Protein AF-A0A1C5G091-F1 (afdb_monomer_lite)

Sequence (122 aa):
YGARSYGGRADYGKPDRPSVLTSADGLHWRTEDTSALGEGRIRGATVDGSGALVLLGLRSGDHVFCGMVWTGGFGEDAERAELGCGDSLPSAITTRADGKVVIAGSNDLWVGGTSGRRASGR

Secondary structure (DSSP, 8-state):
--EEEEEEE--TTS--EEEEEEESSSSS-EEPP-GGG-S-EEEEEEE-TTS-EEEEEEEE-SS-EEEEEEES-SSTT-EEEEEEESSS-EEEEEE-TTS-EEEEESS-EEEESPPP------

pLDDT: mean 86.34, std 10.25, range [42.69, 96.5]

Radius of gyration: 15.2 Å; chains: 1; bounding box: 35×30×52 Å

Structure (mmCIF, N/CA/C/O backbone):
data_AF-A0A1C5G091-F1
#
_entry.id   AF-A0A1C5G091-F1
#
loop_
_atom_site.group_PDB
_atom_site.id
_atom_site.type_symbol
_atom_site.label_atom_id
_atom_site.label_alt_id
_atom_site.label_comp_id
_atom_site.label_asym_id
_atom_site.label_entity_id
_atom_site.label_seq_id
_atom_site.pdbx_PDB_ins_code
_atom_site.Cartn_x
_atom_site.Cartn_y
_atom_site.Cartn_z
_atom_site.occupancy
_atom_site.B_iso_or_equiv
_atom_site.auth_seq_id
_atom_site.auth_comp_id
_atom_site.auth_asym_id
_atom_site.auth_atom_id
_atom_site.pdbx_PDB_model_num
ATOM 1 N N . TYR A 1 1 ? -15.295 2.507 13.438 1.00 51.97 1 TYR A N 1
ATOM 2 C CA . TYR A 1 1 ? -14.268 1.878 12.586 1.00 51.97 1 TYR A CA 1
ATOM 3 C C . TYR A 1 1 ? -14.396 2.489 11.205 1.00 51.97 1 TYR A C 1
ATOM 5 O O . TYR A 1 1 ? -15.495 2.456 10.680 1.00 51.97 1 TYR A O 1
ATOM 13 N N . GLY A 1 2 ? -13.345 3.120 10.678 1.00 77.25 2 GLY A N 1
ATOM 14 C CA . GLY A 1 2 ? -13.374 3.710 9.334 1.00 77.25 2 GLY A CA 1
ATOM 15 C C . GLY A 1 2 ? -12.842 2.738 8.281 1.00 77.25 2 GLY A C 1
ATOM 16 O O . GLY A 1 2 ? -11.943 1.950 8.577 1.00 77.25 2 GLY A O 1
ATOM 17 N N . ALA A 1 3 ? -13.386 2.799 7.068 1.00 85.19 3 ALA A N 1
ATOM 18 C CA . ALA A 1 3 ? -12.887 2.078 5.904 1.00 85.19 3 ALA A CA 1
ATOM 19 C C . ALA A 1 3 ? -11.782 2.880 5.200 1.00 85.19 3 ALA A C 1
ATOM 21 O O . ALA A 1 3 ? -11.733 4.112 5.272 1.00 85.19 3 ALA A O 1
ATOM 22 N N . ARG A 1 4 ? -10.879 2.170 4.520 1.00 88.12 4 ARG A N 1
ATOM 23 C CA . ARG A 1 4 ? -9.788 2.759 3.738 1.00 88.12 4 ARG A CA 1
ATOM 24 C C . ARG A 1 4 ? -9.669 2.044 2.398 1.00 88.12 4 ARG A C 1
ATOM 26 O O . ARG A 1 4 ? -9.867 0.833 2.336 1.00 88.12 4 ARG A O 1
ATOM 33 N N . SER A 1 5 ? -9.343 2.794 1.354 1.00 88.31 5 SER A N 1
ATOM 34 C CA . SER A 1 5 ? -9.047 2.278 0.018 1.00 88.31 5 SER A CA 1
ATOM 35 C C . SER A 1 5 ? -7.744 2.890 -0.481 1.00 88.31 5 SER A C 1
ATOM 37 O O . SER A 1 5 ? -7.428 4.036 -0.157 1.00 88.31 5 SER A O 1
ATOM 39 N N . TYR A 1 6 ? -6.981 2.111 -1.240 1.00 90.38 6 TYR A N 1
ATOM 40 C CA . TYR A 1 6 ? -5.622 2.443 -1.648 1.00 90.38 6 TYR A CA 1
ATOM 41 C C . TYR A 1 6 ? -5.436 2.201 -3.140 1.00 90.38 6 TYR A C 1
ATOM 43 O O . TYR A 1 6 ? -6.005 1.265 -3.702 1.00 90.38 6 TYR A O 1
ATOM 51 N N . GLY A 1 7 ? -4.588 3.002 -3.774 1.00 87.94 7 GLY A N 1
ATOM 52 C CA . GLY A 1 7 ? -4.231 2.800 -5.171 1.00 87.94 7 GLY A CA 1
ATOM 53 C C . GLY A 1 7 ? -3.127 3.733 -5.641 1.00 87.94 7 GLY A C 1
ATOM 54 O O . GLY A 1 7 ? -2.304 4.216 -4.860 1.00 87.94 7 GLY A O 1
ATOM 55 N N . GLY A 1 8 ? -3.117 3.994 -6.944 1.00 86.56 8 GLY A N 1
ATOM 56 C CA . GLY A 1 8 ? -2.268 5.013 -7.542 1.00 86.56 8 GLY A CA 1
ATOM 57 C C . GLY A 1 8 ? -3.055 5.878 -8.507 1.00 86.56 8 GLY A C 1
ATOM 58 O O . GLY A 1 8 ? -3.966 5.404 -9.188 1.00 86.56 8 GLY A O 1
ATOM 59 N N . ARG A 1 9 ? -2.679 7.148 -8.554 1.00 82.62 9 ARG A N 1
ATOM 60 C CA . ARG A 1 9 ? -3.140 8.114 -9.537 1.00 82.62 9 ARG A CA 1
ATOM 61 C C . ARG A 1 9 ? -2.106 8.190 -10.651 1.00 82.62 9 ARG A C 1
ATOM 63 O O . ARG A 1 9 ? -0.947 8.505 -10.387 1.00 82.62 9 ARG A O 1
ATOM 70 N N . ALA A 1 10 ? -2.553 7.913 -11.869 1.00 77.62 10 ALA A N 1
ATOM 71 C CA . ALA A 1 10 ? -1.765 8.095 -13.076 1.00 77.62 10 ALA A CA 1
ATOM 72 C C . ALA A 1 10 ? -2.173 9.416 -13.735 1.00 77.62 10 ALA A C 1
ATOM 74 O O . ALA A 1 10 ? -3.333 9.584 -14.113 1.00 77.62 10 ALA A O 1
ATOM 75 N N . ASP A 1 11 ? -1.222 10.332 -13.885 1.00 80.19 11 ASP A N 1
ATOM 76 C CA . ASP A 1 11 ? -1.372 11.512 -14.732 1.00 80.19 11 ASP A CA 1
ATOM 77 C C . ASP A 1 11 ? -0.468 11.309 -15.961 1.00 80.19 11 ASP A C 1
ATOM 79 O O . ASP A 1 11 ? 0.701 10.946 -15.822 1.00 80.19 11 ASP A O 1
ATOM 83 N N . TYR A 1 12 ? -0.995 11.507 -17.174 1.00 77.69 12 TYR A N 1
ATOM 84 C CA . TYR A 1 12 ? -0.245 11.228 -18.406 1.00 77.69 12 TYR A CA 1
ATOM 85 C C . TYR A 1 12 ? 1.084 12.000 -18.445 1.00 77.69 12 TYR A C 1
ATOM 87 O O . TYR A 1 12 ? 1.112 13.217 -18.257 1.00 77.69 12 TYR A O 1
ATOM 95 N N . GLY A 1 13 ? 2.184 11.283 -18.692 1.00 77.81 13 GLY A N 1
ATOM 96 C CA . GLY A 1 13 ? 3.533 11.854 -18.733 1.00 77.81 13 GLY A CA 1
ATOM 97 C C . GLY A 1 13 ? 4.133 12.204 -17.366 1.00 77.81 13 GLY A C 1
ATOM 98 O O . GLY A 1 13 ? 5.163 12.873 -17.326 1.00 77.81 13 GLY A O 1
ATOM 99 N N . LYS A 1 14 ? 3.519 11.782 -16.251 1.00 82.88 14 LYS A N 1
ATOM 100 C CA . LYS A 1 14 ? 4.049 11.977 -14.894 1.00 82.88 14 LYS A CA 1
ATOM 101 C C . LYS A 1 14 ? 4.222 10.642 -14.162 1.00 82.88 14 LYS A C 1
ATOM 103 O O . LYS A 1 14 ? 3.510 9.687 -14.475 1.00 82.88 14 LYS A O 1
ATOM 108 N N . PRO A 1 15 ? 5.127 10.573 -13.169 1.00 85.12 15 PRO A N 1
ATOM 109 C CA . PRO A 1 15 ? 5.207 9.428 -12.271 1.00 85.12 15 PRO A CA 1
ATOM 110 C C . PRO A 1 15 ? 3.876 9.180 -11.556 1.00 85.12 15 PRO A C 1
ATOM 112 O O . PRO A 1 15 ? 3.174 10.126 -11.182 1.00 85.12 15 PRO A O 1
ATOM 115 N N . ASP A 1 16 ? 3.552 7.903 -11.339 1.00 88.31 16 ASP A N 1
ATOM 116 C CA . ASP A 1 16 ? 2.407 7.508 -10.519 1.00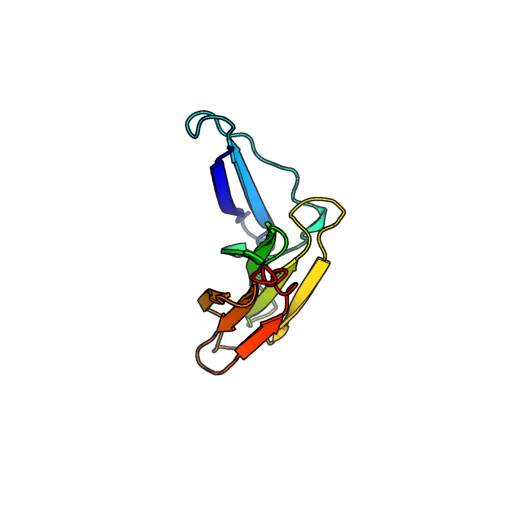 88.31 16 ASP A CA 1
ATOM 117 C C . ASP A 1 16 ? 2.546 8.082 -9.102 1.00 88.31 16 ASP A C 1
ATOM 119 O O . ASP A 1 16 ? 3.648 8.145 -8.548 1.00 88.31 16 ASP A O 1
ATOM 123 N N . ARG A 1 17 ? 1.420 8.459 -8.491 1.00 90.94 17 ARG A N 1
ATOM 124 C CA . ARG A 1 17 ? 1.375 8.917 -7.095 1.00 90.94 17 ARG A CA 1
ATOM 125 C C . ARG A 1 17 ? 0.444 8.057 -6.247 1.00 90.94 17 ARG A C 1
ATOM 127 O O . ARG A 1 17 ? -0.636 7.706 -6.733 1.00 90.94 17 ARG A O 1
ATOM 134 N N . PRO A 1 18 ? 0.788 7.761 -4.983 1.00 92.56 18 PRO A N 1
ATOM 135 C CA . PRO A 1 18 ? -0.088 7.025 -4.086 1.00 92.56 18 PRO A CA 1
ATOM 136 C C . PRO A 1 18 ? -1.415 7.758 -3.902 1.00 92.56 18 PRO A C 1
ATOM 138 O O . PRO A 1 18 ? -1.450 8.982 -3.779 1.00 92.56 18 PRO A O 1
ATOM 141 N N . SER A 1 19 ? -2.515 7.012 -3.872 1.00 92.25 19 SER A N 1
ATOM 142 C CA . SER A 1 19 ? -3.840 7.550 -3.568 1.00 92.25 19 SER A CA 1
ATOM 143 C C . SER A 1 19 ? -4.439 6.786 -2.400 1.00 92.25 19 SER A C 1
ATOM 145 O O . SER A 1 19 ? -4.415 5.552 -2.384 1.00 92.25 19 SER A O 1
ATOM 147 N N . VAL A 1 20 ? -4.962 7.529 -1.427 1.00 92.00 20 VAL A N 1
ATOM 148 C CA . VAL A 1 20 ? -5.641 6.990 -0.251 1.00 92.00 20 VAL A CA 1
ATOM 149 C C . VAL A 1 20 ? -7.003 7.656 -0.135 1.00 92.00 20 VAL A C 1
ATOM 151 O O . VAL A 1 20 ? -7.116 8.882 -0.188 1.00 92.00 20 VAL A O 1
ATOM 154 N N . LEU A 1 21 ? -8.033 6.833 0.027 1.00 92.75 21 LEU A N 1
ATOM 155 C CA . LEU A 1 21 ? -9.381 7.267 0.355 1.00 92.75 21 LEU A CA 1
ATOM 156 C C . LEU A 1 21 ? -9.735 6.760 1.749 1.00 92.75 21 LEU A C 1
ATOM 158 O O . LEU A 1 21 ? -9.487 5.593 2.068 1.00 92.75 21 LEU A O 1
ATOM 162 N N . THR A 1 22 ? -10.361 7.601 2.562 1.00 92.56 22 THR A N 1
ATOM 163 C CA . THR A 1 22 ? -10.909 7.191 3.859 1.00 92.56 22 THR A CA 1
ATOM 164 C C . THR A 1 22 ? -12.407 7.426 3.908 1.00 92.56 22 THR A C 1
ATOM 166 O O . THR A 1 22 ? -12.950 8.294 3.221 1.00 92.56 22 THR A O 1
ATOM 169 N N . SER A 1 23 ? -13.081 6.620 4.719 1.00 94.81 23 SER A N 1
ATOM 170 C CA . SER A 1 23 ? -14.509 6.734 4.958 1.00 94.81 23 SER A CA 1
ATOM 171 C C . SER A 1 23 ? -14.839 6.370 6.399 1.00 94.81 23 SER A C 1
ATOM 173 O O . SER A 1 23 ? -14.291 5.415 6.949 1.00 94.81 23 SER A O 1
ATOM 175 N N . ALA A 1 24 ? -15.740 7.124 7.026 1.00 94.69 24 ALA A N 1
ATOM 176 C CA . ALA A 1 24 ? -16.234 6.801 8.363 1.00 94.69 24 ALA A CA 1
ATOM 177 C C . ALA A 1 24 ? -17.328 5.719 8.339 1.00 94.69 24 ALA A C 1
ATOM 179 O O . ALA A 1 24 ? -17.502 5.014 9.330 1.00 94.69 24 ALA A O 1
ATOM 180 N N . ASP A 1 25 ? -18.041 5.590 7.217 1.00 92.62 25 ASP A N 1
ATOM 181 C CA . ASP A 1 25 ? -19.241 4.760 7.060 1.00 92.62 25 ASP A CA 1
ATOM 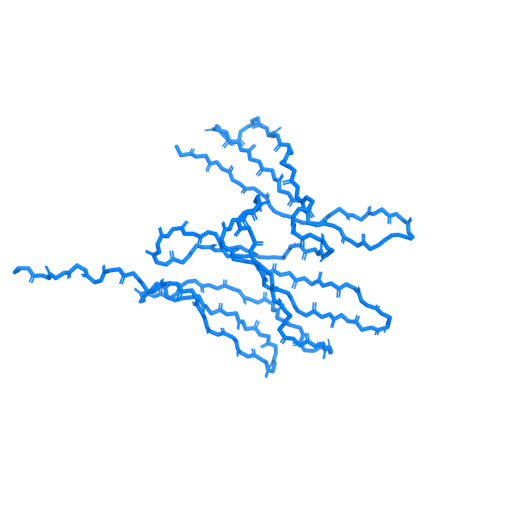182 C C . ASP A 1 25 ? -19.153 3.748 5.901 1.00 92.62 25 ASP A C 1
ATOM 184 O O . ASP A 1 25 ? -20.056 2.939 5.714 1.00 92.62 25 ASP A O 1
ATOM 188 N N . GLY A 1 26 ? -18.067 3.771 5.129 1.00 92.12 26 GLY A N 1
ATOM 189 C CA . GLY A 1 26 ? -17.862 2.949 3.936 1.00 92.12 26 GLY A CA 1
ATOM 190 C C . GLY A 1 26 ? -18.606 3.437 2.688 1.00 92.12 26 GLY A C 1
ATOM 191 O O . GLY A 1 26 ? -18.439 2.843 1.623 1.00 92.12 26 GLY A O 1
ATOM 192 N N . LEU A 1 27 ? -19.396 4.508 2.788 1.00 93.31 27 LEU A N 1
ATOM 193 C CA . LEU A 1 27 ? -20.243 5.026 1.709 1.00 93.31 27 LEU A CA 1
ATOM 194 C C . LEU A 1 27 ? -19.758 6.387 1.210 1.00 93.31 27 LEU A C 1
ATOM 196 O O . LEU A 1 27 ? -19.741 6.630 0.004 1.00 93.31 27 LEU A O 1
ATOM 200 N N . HIS A 1 28 ? -19.311 7.250 2.121 1.00 94.00 28 HIS A N 1
ATOM 201 C CA . HIS A 1 28 ? -18.797 8.575 1.797 1.00 94.00 28 HIS A CA 1
ATOM 202 C C . HIS A 1 28 ? -17.284 8.588 1.921 1.00 94.00 28 HIS A C 1
ATOM 204 O O . HIS A 1 28 ? -16.728 8.331 2.991 1.00 94.00 28 HIS A O 1
ATOM 210 N N . TRP A 1 29 ? -16.623 8.895 0.812 1.00 95.44 29 TRP A N 1
ATOM 211 C CA . TRP A 1 29 ? -15.178 8.797 0.690 1.00 95.44 29 TRP A CA 1
ATOM 212 C C . TRP A 1 29 ? -14.563 10.174 0.503 1.00 95.44 29 TRP A C 1
ATOM 214 O O . TRP A 1 29 ? -15.068 10.995 -0.263 1.00 95.44 29 TRP A O 1
ATOM 224 N N . ARG A 1 30 ? -13.445 10.407 1.185 1.00 94.81 30 ARG A N 1
ATOM 225 C CA . ARG A 1 30 ? -12.604 11.588 0.990 1.00 94.81 30 ARG A CA 1
ATOM 226 C C . ARG A 1 30 ? -11.204 11.165 0.579 1.00 94.81 30 ARG A C 1
ATOM 228 O O . ARG A 1 30 ? -10.698 10.153 1.061 1.00 94.81 30 ARG A O 1
ATOM 235 N N . THR A 1 31 ? -10.592 11.957 -0.287 1.00 92.69 31 THR A N 1
ATOM 236 C CA . THR A 1 31 ? -9.187 11.799 -0.659 1.00 92.69 31 THR A CA 1
ATOM 237 C C . THR A 1 31 ? -8.305 12.405 0.417 1.00 92.69 31 THR A C 1
ATOM 239 O O . THR A 1 31 ? -8.544 13.532 0.845 1.00 92.69 31 THR A O 1
ATOM 242 N N . GLU A 1 32 ? -7.299 11.654 0.845 1.00 92.31 32 GLU A N 1
ATOM 243 C CA . GLU A 1 32 ? -6.284 12.128 1.785 1.00 92.31 32 GLU A CA 1
ATOM 244 C C . GLU A 1 32 ? -5.110 12.771 1.039 1.00 92.31 32 GLU A C 1
ATOM 246 O O . GLU A 1 32 ? -4.849 12.450 -0.126 1.00 92.31 32 GLU A O 1
ATOM 251 N N . ASP A 1 33 ? -4.386 13.662 1.718 1.00 89.81 33 ASP A N 1
ATOM 252 C CA . ASP A 1 33 ? -3.090 14.128 1.227 1.00 89.81 33 ASP A CA 1
ATOM 253 C C . ASP A 1 33 ? -2.056 13.005 1.371 1.00 89.81 33 ASP A C 1
ATOM 255 O O . ASP A 1 33 ? -1.869 12.438 2.446 1.00 89.81 33 ASP A O 1
ATOM 259 N N . THR A 1 34 ? -1.408 12.673 0.261 1.00 90.88 34 THR A N 1
ATOM 260 C CA . THR A 1 34 ? -0.403 11.611 0.147 1.00 90.88 34 THR A CA 1
ATOM 261 C C . THR A 1 34 ? 0.951 12.149 -0.302 1.00 90.88 34 THR A C 1
ATOM 263 O O . THR A 1 34 ? 1.820 11.375 -0.704 1.00 90.88 34 THR A O 1
ATOM 266 N N . SER A 1 35 ? 1.155 13.467 -0.252 1.00 88.94 35 SER A N 1
ATOM 267 C CA . SER A 1 35 ? 2.398 14.118 -0.677 1.00 88.94 35 SER A CA 1
ATOM 268 C C . SER A 1 35 ? 3.638 13.545 0.022 1.00 88.94 35 SER A C 1
ATOM 270 O O . SER A 1 35 ? 4.650 13.303 -0.639 1.00 88.94 35 SER A O 1
ATOM 272 N N . ALA A 1 36 ? 3.525 13.218 1.313 1.00 89.12 36 ALA A N 1
ATOM 273 C CA . ALA A 1 36 ? 4.581 12.591 2.110 1.00 89.12 36 ALA A CA 1
ATOM 274 C C . ALA A 1 36 ? 4.997 11.193 1.605 1.00 89.12 36 ALA A C 1
ATOM 276 O O . ALA A 1 36 ? 6.136 10.774 1.799 1.00 89.12 36 ALA A O 1
ATOM 277 N N . LEU A 1 37 ? 4.115 10.480 0.892 1.00 90.06 37 LEU A N 1
ATOM 278 C CA . LEU A 1 37 ? 4.425 9.157 0.338 1.00 90.06 37 LEU A CA 1
ATOM 279 C C . LEU A 1 37 ? 5.335 9.226 -0.901 1.00 90.06 37 LEU A C 1
ATOM 281 O O . LEU A 1 37 ? 5.968 8.230 -1.269 1.00 90.06 37 LEU A O 1
ATOM 285 N N . GLY A 1 38 ? 5.450 10.396 -1.534 1.00 91.00 38 GLY A N 1
ATOM 286 C CA . GLY A 1 38 ? 6.227 10.587 -2.754 1.00 91.00 38 GLY A CA 1
ATOM 287 C C . GLY A 1 38 ? 5.637 9.844 -3.957 1.00 91.00 38 GLY A C 1
ATOM 288 O O . GLY A 1 38 ? 4.425 9.797 -4.140 1.00 91.00 38 GLY A O 1
ATOM 289 N N . GLU A 1 39 ? 6.496 9.304 -4.819 1.00 91.81 39 GLU A N 1
ATOM 290 C CA . GLU A 1 39 ? 6.086 8.629 -6.056 1.00 91.81 39 GLU A CA 1
ATOM 291 C C . GLU A 1 39 ? 5.866 7.128 -5.857 1.00 91.81 39 GLU A C 1
ATOM 293 O O . GLU A 1 39 ? 6.577 6.465 -5.099 1.00 91.81 39 GLU A O 1
ATOM 298 N N . GLY A 1 40 ? 4.904 6.585 -6.596 1.00 91.31 40 GLY A N 1
ATOM 299 C CA . GLY A 1 40 ? 4.576 5.170 -6.639 1.00 91.31 40 GLY A CA 1
ATOM 300 C C . GLY A 1 40 ? 3.075 4.905 -6.708 1.00 91.31 40 GLY A C 1
ATOM 301 O O . GLY A 1 40 ? 2.237 5.780 -6.526 1.00 91.31 40 GLY A O 1
ATOM 302 N N . ARG A 1 41 ? 2.719 3.652 -6.958 1.00 91.38 41 ARG A N 1
ATOM 303 C CA . ARG A 1 41 ? 1.351 3.139 -6.954 1.00 91.38 41 ARG A CA 1
ATOM 304 C C . ARG A 1 41 ? 1.215 2.104 -5.855 1.00 91.38 41 ARG A C 1
ATOM 306 O O . ARG A 1 41 ? 1.937 1.107 -5.875 1.00 91.38 41 ARG A O 1
ATOM 313 N N . ILE A 1 42 ? 0.251 2.291 -4.955 1.00 93.12 42 ILE A N 1
ATOM 314 C CA . ILE A 1 42 ? -0.070 1.286 -3.938 1.00 93.12 42 ILE A CA 1
ATOM 315 C C . ILE A 1 42 ? -0.770 0.098 -4.611 1.00 93.12 42 ILE A C 1
ATOM 317 O O . ILE A 1 42 ? -1.651 0.271 -5.458 1.00 93.12 42 ILE A O 1
ATOM 321 N N . ARG A 1 43 ? -0.352 -1.114 -4.246 1.00 91.50 43 ARG A N 1
ATOM 322 C CA . ARG A 1 43 ? -0.875 -2.399 -4.737 1.00 91.50 43 ARG A CA 1
ATOM 323 C C . ARG A 1 43 ? -1.467 -3.260 -3.627 1.00 91.50 43 ARG A C 1
ATOM 325 O O . ARG A 1 43 ? -2.346 -4.065 -3.907 1.00 91.50 43 ARG A O 1
ATOM 332 N N . GLY A 1 44 ? -1.005 -3.086 -2.393 1.00 92.50 44 GLY A N 1
ATOM 333 C CA . GLY A 1 44 ? -1.490 -3.832 -1.239 1.00 92.50 44 GLY A CA 1
ATOM 334 C C . GLY A 1 44 ? -1.313 -3.048 0.053 1.00 92.50 44 GLY A C 1
ATOM 335 O O . GLY A 1 44 ? -0.519 -2.111 0.123 1.00 92.50 44 GLY A O 1
ATOM 336 N N . ALA A 1 45 ? -2.063 -3.440 1.075 1.00 93.38 45 ALA A N 1
ATOM 337 C CA . ALA A 1 45 ? -2.021 -2.822 2.390 1.00 93.38 45 ALA A CA 1
ATOM 338 C C . ALA A 1 45 ? -2.259 -3.873 3.475 1.00 93.38 45 ALA A C 1
ATOM 340 O O . ALA A 1 45 ? -3.045 -4.801 3.289 1.00 93.38 45 ALA A O 1
ATOM 341 N N . THR A 1 46 ? -1.606 -3.695 4.617 1.00 93.81 46 THR A N 1
ATOM 342 C CA . THR A 1 46 ? -1.869 -4.436 5.853 1.00 93.81 46 THR A CA 1
ATOM 343 C C . THR A 1 46 ? -1.549 -3.550 7.061 1.00 93.81 46 THR A C 1
ATOM 345 O O . THR A 1 46 ? -1.156 -2.397 6.899 1.00 93.81 46 THR A O 1
ATOM 348 N N . VAL A 1 47 ? -1.711 -4.064 8.278 1.00 92.81 47 VAL A N 1
ATOM 349 C CA . VAL A 1 47 ? -1.262 -3.399 9.512 1.00 92.81 47 VAL A CA 1
ATOM 350 C C . VAL A 1 47 ? -0.284 -4.279 10.272 1.00 92.81 47 VAL A C 1
ATOM 352 O O . VAL A 1 47 ? -0.467 -5.492 10.300 1.00 92.81 47 VAL A O 1
ATOM 355 N N . ASP A 1 48 ? 0.742 -3.711 10.895 1.00 93.25 48 ASP A N 1
ATOM 356 C CA . ASP A 1 48 ? 1.631 -4.480 11.772 1.00 93.25 48 ASP A CA 1
ATOM 357 C C . ASP A 1 48 ? 0.968 -4.807 13.129 1.00 93.25 48 ASP A C 1
ATOM 359 O O . ASP A 1 48 ? -0.192 -4.467 13.385 1.00 93.25 48 ASP A O 1
ATOM 363 N N . GLY A 1 49 ? 1.698 -5.472 14.026 1.00 91.81 49 GLY A N 1
ATOM 364 C CA . GLY A 1 49 ? 1.202 -5.861 15.347 1.00 91.81 49 GLY A CA 1
ATOM 365 C C . GLY A 1 49 ? 0.866 -4.697 16.285 1.00 91.81 49 GLY A C 1
ATOM 366 O O . GLY A 1 49 ? 0.227 -4.925 17.312 1.00 91.81 49 GLY A O 1
ATOM 367 N N . SER A 1 50 ? 1.271 -3.468 15.950 1.00 91.00 50 SER A N 1
ATOM 368 C CA . SER A 1 50 ? 0.871 -2.246 16.659 1.00 91.00 50 SER A CA 1
ATOM 369 C C . SER A 1 50 ? -0.401 -1.612 16.084 1.00 91.00 50 SER A C 1
ATOM 371 O O . SER A 1 50 ? -0.979 -0.718 16.700 1.00 91.00 50 SER A O 1
ATOM 373 N N . GLY A 1 51 ? -0.862 -2.084 14.921 1.00 88.94 51 GLY A N 1
ATOM 374 C CA . GLY A 1 51 ? -1.948 -1.477 14.157 1.00 88.94 51 GLY A CA 1
ATOM 375 C C . GLY A 1 51 ? -1.482 -0.376 13.200 1.00 88.94 51 GLY A C 1
ATOM 376 O O . GLY A 1 51 ? -2.327 0.251 12.554 1.00 88.94 51 GLY A O 1
ATOM 377 N N . ALA A 1 52 ? -0.170 -0.141 13.083 1.00 89.81 52 ALA A N 1
ATOM 378 C CA . ALA A 1 52 ? 0.386 0.822 12.143 1.00 89.81 52 ALA A CA 1
ATOM 379 C C . ALA A 1 52 ? 0.253 0.304 10.708 1.00 89.81 52 ALA A C 1
ATOM 381 O O . ALA A 1 52 ? 0.464 -0.877 10.430 1.00 89.81 52 ALA A O 1
ATOM 382 N N . LEU A 1 53 ? -0.110 1.195 9.789 1.00 90.38 53 LEU A N 1
ATOM 383 C CA . LEU A 1 53 ? -0.312 0.846 8.389 1.00 90.38 53 LEU A CA 1
ATOM 384 C C . LEU A 1 53 ? 1.020 0.511 7.710 1.00 90.38 53 LEU A C 1
ATOM 386 O O . LEU A 1 53 ? 2.001 1.241 7.865 1.00 90.38 53 LEU A O 1
ATOM 390 N N . VAL A 1 54 ? 1.009 -0.554 6.909 1.00 93.50 54 VAL A N 1
ATOM 391 C CA . VAL A 1 54 ? 2.095 -0.919 5.999 1.00 93.50 54 VAL A CA 1
ATOM 392 C C . VAL A 1 54 ? 1.532 -1.077 4.593 1.00 93.50 54 VAL A C 1
ATOM 394 O O . VAL A 1 54 ? 0.582 -1.830 4.369 1.00 93.50 54 VAL A O 1
ATOM 397 N N . LEU A 1 55 ? 2.111 -0.351 3.644 1.00 94.00 55 LEU A N 1
ATOM 398 C CA . LEU A 1 55 ? 1.684 -0.323 2.250 1.00 94.00 55 LEU A CA 1
ATOM 399 C C . LEU A 1 55 ? 2.754 -0.948 1.369 1.00 94.00 55 LEU A C 1
ATOM 401 O O . LEU A 1 55 ? 3.933 -0.635 1.501 1.00 94.00 55 LEU A O 1
ATOM 405 N N . LEU A 1 56 ? 2.319 -1.788 0.438 1.00 94.19 56 LEU A N 1
ATOM 406 C CA . LEU A 1 56 ? 3.133 -2.309 -0.650 1.00 94.19 56 LEU A CA 1
ATOM 407 C C . LEU A 1 56 ? 2.772 -1.567 -1.932 1.00 94.19 56 LEU A C 1
ATOM 409 O O . LEU A 1 56 ? 1.592 -1.413 -2.261 1.00 94.19 56 LEU A O 1
ATOM 413 N N . GLY A 1 57 ? 3.772 -1.192 -2.715 1.00 93.25 57 GLY A N 1
ATOM 414 C CA . GLY A 1 57 ? 3.547 -0.661 -4.046 1.00 93.25 57 GLY A CA 1
ATOM 415 C C . GLY A 1 57 ? 4.771 -0.717 -4.929 1.00 93.25 57 GLY A C 1
ATOM 416 O O . GLY A 1 57 ? 5.750 -1.395 -4.635 1.00 93.25 57 GLY A O 1
ATOM 417 N N . LEU A 1 58 ? 4.664 -0.015 -6.049 1.00 92.00 58 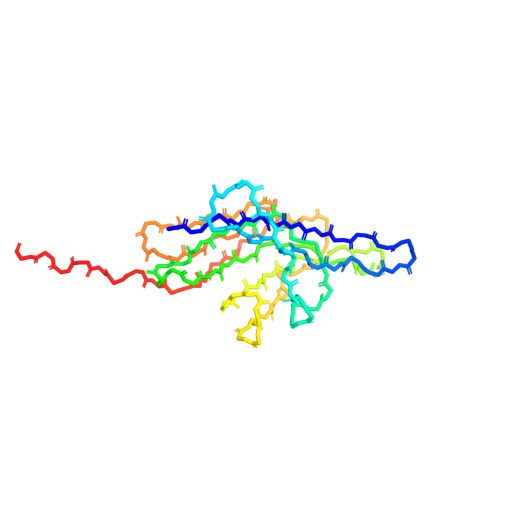LEU A N 1
ATOM 418 C CA . LEU A 1 58 ? 5.656 -0.005 -7.113 1.00 92.00 58 LEU A CA 1
ATOM 419 C C . LEU A 1 58 ? 5.904 1.430 -7.546 1.00 92.00 58 LEU A C 1
ATOM 421 O O . LEU A 1 58 ? 4.955 2.203 -7.672 1.00 92.00 58 LEU A O 1
ATOM 425 N N . ARG A 1 59 ? 7.151 1.773 -7.833 1.00 91.69 59 ARG A N 1
ATOM 426 C CA . ARG A 1 59 ? 7.522 3.045 -8.451 1.00 91.69 59 ARG A CA 1
ATOM 427 C C . ARG A 1 59 ? 8.091 2.771 -9.831 1.00 91.69 59 ARG A C 1
ATOM 429 O O . ARG A 1 59 ? 8.952 1.907 -9.985 1.00 91.69 59 ARG A O 1
ATOM 436 N N . SER A 1 60 ? 7.598 3.501 -10.821 1.00 86.69 60 SER A N 1
ATOM 437 C CA . SER A 1 60 ? 8.186 3.515 -12.157 1.00 86.69 60 SER A CA 1
ATOM 438 C C . SER A 1 60 ? 9.519 4.263 -12.111 1.00 86.69 60 SER A C 1
ATOM 440 O O . SER A 1 60 ? 9.579 5.363 -11.565 1.00 86.69 60 SER A O 1
ATOM 442 N N . GLY A 1 61 ? 10.571 3.672 -12.665 1.00 76.56 61 GLY A N 1
ATOM 443 C CA . GLY A 1 61 ? 11.822 4.344 -13.010 1.00 76.56 61 GLY A CA 1
ATOM 444 C C . GLY A 1 61 ? 12.062 4.302 -14.520 1.00 76.56 61 GLY A C 1
ATOM 445 O O . GLY A 1 61 ? 11.187 3.888 -15.287 1.00 76.56 61 GLY A O 1
ATOM 446 N N . ASP A 1 62 ? 13.259 4.700 -14.951 1.00 76.06 62 ASP A N 1
ATOM 447 C CA . ASP A 1 62 ? 13.664 4.598 -16.355 1.00 76.06 62 ASP A CA 1
ATOM 448 C C . ASP A 1 62 ? 13.815 3.123 -16.742 1.00 76.06 62 ASP A C 1
ATOM 450 O O . ASP A 1 62 ? 14.761 2.444 -16.346 1.00 76.06 62 ASP A O 1
ATOM 454 N N . HIS A 1 63 ? 12.842 2.622 -17.506 1.00 77.62 63 HIS A N 1
ATOM 455 C CA . HIS A 1 63 ? 12.774 1.257 -18.046 1.00 77.62 63 HIS A CA 1
ATOM 456 C C . HIS A 1 63 ? 12.666 0.109 -17.026 1.00 77.62 63 HIS A C 1
ATOM 458 O O . HIS A 1 63 ? 12.572 -1.045 -17.439 1.00 77.62 63 HIS A O 1
ATOM 464 N N . VAL A 1 64 ? 12.614 0.393 -15.723 1.00 86.94 64 VAL A N 1
ATOM 465 C CA . VAL A 1 64 ? 12.475 -0.618 -14.665 1.00 86.94 64 VAL A CA 1
ATOM 466 C C . VAL A 1 64 ? 11.484 -0.164 -13.596 1.00 86.94 64 VAL A C 1
ATOM 468 O O . VAL A 1 64 ? 11.318 1.029 -13.342 1.00 86.94 64 VAL A O 1
ATOM 471 N N . PHE A 1 65 ? 10.818 -1.119 -12.952 1.00 88.44 65 PHE A N 1
ATOM 472 C CA . PHE A 1 65 ? 10.004 -0.864 -11.767 1.00 88.44 65 PHE A CA 1
ATOM 473 C C . PHE A 1 65 ? 10.778 -1.230 -10.505 1.00 88.44 65 PHE A C 1
ATOM 475 O O . PHE A 1 65 ? 11.534 -2.201 -10.486 1.00 88.44 65 PHE A O 1
ATOM 482 N N . CYS A 1 66 ? 10.543 -0.477 -9.436 1.00 90.00 66 CYS A N 1
ATOM 483 C CA . CYS A 1 66 ? 11.102 -0.759 -8.121 1.00 90.00 66 CYS A CA 1
ATOM 484 C C . CYS A 1 66 ? 9.985 -1.031 -7.119 1.00 90.00 66 CYS A C 1
ATOM 486 O O . CYS A 1 66 ? 8.992 -0.295 -7.067 1.00 90.00 66 CYS A O 1
ATOM 488 N N . GLY A 1 67 ? 10.146 -2.086 -6.324 1.00 92.19 67 GLY A N 1
ATOM 489 C CA . GLY A 1 67 ? 9.276 -2.374 -5.195 1.00 92.19 67 GLY A CA 1
ATOM 490 C C . GLY A 1 67 ? 9.415 -1.296 -4.127 1.00 92.19 67 GLY A C 1
ATOM 491 O O . GLY A 1 67 ? 10.518 -0.837 -3.841 1.00 92.19 67 GLY A O 1
ATOM 492 N N . MET A 1 68 ? 8.298 -0.893 -3.535 1.00 92.94 68 MET A N 1
ATOM 493 C CA . MET A 1 68 ? 8.247 0.122 -2.489 1.00 92.94 68 MET A CA 1
ATOM 494 C C . MET A 1 68 ? 7.459 -0.400 -1.295 1.00 92.94 68 MET A C 1
ATOM 496 O O . MET A 1 68 ? 6.416 -1.042 -1.458 1.00 92.94 68 MET A O 1
ATOM 500 N N . VAL A 1 69 ? 7.932 -0.065 -0.100 1.00 93.69 69 VAL A N 1
ATOM 501 C CA . VAL A 1 69 ? 7.174 -0.201 1.142 1.00 93.69 69 VAL A CA 1
ATOM 502 C C . VAL A 1 69 ? 7.024 1.165 1.795 1.00 93.69 69 VAL A C 1
ATOM 504 O O . VAL A 1 69 ? 7.978 1.945 1.816 1.00 93.69 69 VAL A O 1
ATOM 507 N N . TRP A 1 70 ? 5.838 1.436 2.333 1.00 93.94 70 TRP A N 1
ATOM 508 C CA . TRP A 1 70 ? 5.612 2.557 3.240 1.00 93.94 70 TRP A CA 1
ATOM 509 C C . TRP A 1 70 ? 5.143 2.049 4.597 1.00 93.94 70 TRP A C 1
ATOM 511 O O . TRP A 1 70 ? 4.313 1.141 4.665 1.00 93.94 70 TRP A O 1
ATOM 521 N N . THR A 1 71 ? 5.664 2.636 5.667 1.00 92.44 71 THR A N 1
ATOM 522 C CA . THR A 1 71 ? 5.345 2.309 7.063 1.00 92.44 71 THR A CA 1
ATOM 523 C C . THR A 1 71 ? 4.977 3.576 7.822 1.00 92.44 71 THR A C 1
ATOM 525 O O . THR A 1 71 ? 5.290 4.671 7.378 1.00 92.44 71 THR A O 1
ATOM 528 N N . GLY A 1 72 ? 4.302 3.451 8.965 1.00 84.56 72 GLY A N 1
ATOM 529 C CA . GLY A 1 72 ? 3.982 4.610 9.813 1.00 84.56 72 GLY A CA 1
ATOM 530 C C . GLY A 1 72 ? 2.726 5.385 9.401 1.00 84.56 72 GLY A C 1
ATOM 531 O O . GLY A 1 72 ? 2.324 6.307 10.098 1.00 84.56 72 GLY A O 1
ATOM 532 N N . GLY A 1 73 ? 2.029 4.979 8.332 1.00 83.88 73 GLY A N 1
ATOM 533 C CA . GLY A 1 73 ? 0.776 5.609 7.908 1.00 83.88 73 GLY A CA 1
ATOM 534 C C . GLY A 1 73 ? 0.796 6.089 6.463 1.00 83.88 73 GLY A C 1
ATOM 535 O O . GLY A 1 73 ? 1.419 5.481 5.598 1.00 83.88 73 GLY A O 1
ATOM 536 N N . PHE A 1 74 ? 0.047 7.161 6.207 1.00 83.19 74 PHE A N 1
ATOM 537 C CA . PHE A 1 74 ? 0.001 7.849 4.912 1.00 83.19 74 PHE A CA 1
ATOM 538 C C . PHE A 1 74 ? 0.174 9.375 5.013 1.00 83.19 74 PHE A C 1
ATOM 540 O O . PHE A 1 74 ? 0.057 10.054 3.999 1.00 83.19 74 PHE A O 1
ATOM 547 N N . GLY A 1 75 ? 0.434 9.894 6.221 1.00 81.81 75 GLY A N 1
ATOM 548 C CA . GLY A 1 75 ? 0.693 11.311 6.499 1.00 81.81 75 GLY A CA 1
ATOM 549 C C . GLY A 1 75 ? 2.182 11.596 6.722 1.00 81.81 75 GLY A C 1
ATOM 550 O O . GLY A 1 75 ? 3.028 10.868 6.216 1.00 81.81 75 GLY A O 1
ATOM 551 N N . GLU A 1 76 ? 2.503 12.634 7.496 1.00 83.06 76 GLU A N 1
ATOM 552 C CA . GLU A 1 76 ? 3.889 13.089 7.730 1.00 83.06 76 GLU A CA 1
ATOM 553 C C . GLU A 1 76 ? 4.791 12.040 8.400 1.00 83.06 76 GLU A C 1
ATOM 555 O O . GLU A 1 76 ? 5.988 12.009 8.132 1.00 83.06 76 GLU A O 1
ATOM 560 N N . ASP A 1 77 ? 4.216 11.137 9.199 1.00 85.44 77 ASP A N 1
ATOM 561 C CA . ASP A 1 77 ? 4.939 10.036 9.854 1.00 85.44 77 ASP A CA 1
ATOM 562 C C . ASP A 1 77 ? 5.249 8.860 8.908 1.00 85.44 77 ASP A C 1
ATOM 564 O O . ASP A 1 77 ? 5.760 7.823 9.337 1.00 85.44 77 ASP A O 1
ATOM 568 N N . ALA A 1 78 ? 4.887 8.968 7.625 1.00 89.12 78 ALA A N 1
ATOM 569 C CA . ALA A 1 78 ? 5.124 7.902 6.672 1.00 89.12 78 ALA A CA 1
ATOM 570 C C . ALA A 1 78 ? 6.612 7.801 6.316 1.00 89.12 78 ALA A C 1
ATOM 572 O O . ALA A 1 78 ? 7.199 8.683 5.689 1.00 89.12 78 ALA A O 1
ATOM 573 N N . GLU A 1 79 ? 7.203 6.661 6.638 1.00 91.81 79 GLU A N 1
ATOM 574 C CA . GLU A 1 79 ? 8.521 6.278 6.156 1.00 91.81 79 GLU A CA 1
ATOM 575 C C . GLU A 1 79 ? 8.383 5.462 4.873 1.00 91.81 79 GLU A C 1
ATOM 577 O O . GLU A 1 79 ? 7.396 4.749 4.676 1.00 91.81 79 GLU A O 1
ATOM 582 N N . ARG A 1 80 ? 9.385 5.542 3.993 1.00 91.19 80 ARG A N 1
ATOM 583 C CA . ARG A 1 80 ? 9.410 4.781 2.741 1.00 91.19 80 ARG A CA 1
ATOM 584 C C . ARG A 1 80 ? 10.756 4.112 2.518 1.00 91.19 80 ARG A C 1
ATOM 586 O O . ARG A 1 80 ? 11.798 4.712 2.780 1.00 91.19 80 ARG A O 1
ATOM 593 N N . ALA A 1 81 ? 10.728 2.920 1.938 1.00 90.69 81 ALA A N 1
ATOM 594 C CA . ALA A 1 81 ? 11.927 2.212 1.512 1.00 90.69 81 ALA A CA 1
ATOM 595 C C . ALA A 1 81 ? 11.718 1.510 0.165 1.00 90.69 81 ALA A C 1
ATOM 597 O O . ALA A 1 81 ? 10.602 1.130 -0.197 1.00 90.69 81 ALA A O 1
ATOM 598 N N . GLU A 1 82 ? 12.812 1.348 -0.575 1.00 90.25 82 GLU A N 1
ATOM 599 C CA . GLU A 1 82 ? 12.860 0.539 -1.790 1.00 90.25 82 GLU A CA 1
ATOM 600 C C . GLU A 1 82 ? 13.154 -0.922 -1.422 1.00 90.25 82 GLU A C 1
ATOM 602 O O . GLU A 1 82 ? 13.989 -1.199 -0.562 1.00 90.25 82 GLU A O 1
ATOM 607 N N . LEU A 1 83 ? 12.467 -1.854 -2.078 1.00 88.69 83 LEU A N 1
ATOM 608 C CA . LEU A 1 83 ? 12.619 -3.300 -1.894 1.00 88.69 83 LEU A CA 1
ATOM 609 C C . LEU A 1 83 ? 13.455 -3.955 -3.008 1.00 88.69 83 LEU A C 1
ATOM 611 O O . LEU A 1 83 ? 13.510 -5.177 -3.086 1.00 88.69 83 LEU A O 1
ATOM 615 N N . GLY A 1 84 ? 14.081 -3.145 -3.865 1.00 86.81 84 GLY A N 1
ATOM 616 C CA . GLY A 1 84 ? 14.803 -3.562 -5.066 1.00 86.81 84 GLY A CA 1
ATOM 617 C C . GLY A 1 84 ? 14.050 -3.255 -6.364 1.00 86.81 84 GLY A C 1
ATOM 618 O O . GLY A 1 84 ? 12.832 -3.049 -6.374 1.00 86.81 84 GLY A O 1
ATOM 619 N N . CYS A 1 85 ? 14.798 -3.221 -7.469 1.00 87.88 85 CYS A N 1
ATOM 620 C CA . CYS A 1 85 ? 14.295 -2.971 -8.820 1.00 87.88 85 CYS A CA 1
ATOM 621 C C . CYS A 1 85 ? 14.529 -4.179 -9.727 1.00 87.88 85 CYS A C 1
ATOM 623 O O . CYS A 1 85 ? 15.554 -4.851 -9.625 1.00 87.88 85 CYS A O 1
ATOM 625 N N . GLY A 1 86 ? 13.602 -4.422 -10.650 1.00 84.88 86 GLY A N 1
ATOM 626 C CA . GLY A 1 86 ? 13.714 -5.490 -11.640 1.00 84.88 86 GLY A CA 1
ATOM 627 C C . GLY A 1 86 ? 12.362 -6.089 -12.003 1.00 84.88 86 GLY A C 1
ATOM 628 O O . GLY A 1 86 ? 11.310 -5.538 -11.683 1.00 84.88 86 GLY A O 1
ATOM 629 N N . ASP A 1 87 ? 12.394 -7.248 -12.653 1.00 80.69 87 ASP A N 1
ATOM 630 C CA . ASP A 1 87 ? 11.182 -7.898 -13.171 1.00 80.69 87 ASP A CA 1
ATOM 631 C C . ASP A 1 87 ? 10.438 -8.724 -12.109 1.00 80.69 87 ASP A C 1
ATOM 633 O O . ASP A 1 87 ? 9.270 -9.074 -12.273 1.00 80.69 87 ASP A O 1
ATOM 637 N N . SER A 1 88 ? 11.101 -9.037 -10.994 1.00 82.50 88 SER A N 1
ATOM 638 C CA . SER A 1 88 ? 10.571 -9.893 -9.922 1.00 82.50 88 SER A CA 1
ATOM 639 C C . SER A 1 88 ? 9.929 -9.088 -8.797 1.00 82.50 88 SER A C 1
ATOM 641 O O . SER A 1 88 ? 10.268 -9.234 -7.630 1.00 82.50 88 SER A O 1
ATOM 643 N N . LEU A 1 89 ? 8.985 -8.224 -9.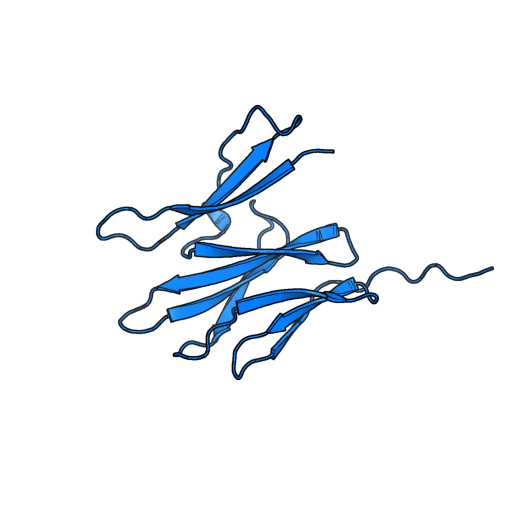155 1.00 86.19 89 LEU A N 1
ATOM 644 C CA . LEU A 1 89 ? 8.409 -7.264 -8.221 1.00 86.19 89 LEU A CA 1
ATOM 645 C C . LEU A 1 89 ? 7.627 -7.932 -7.073 1.00 86.19 89 LEU A C 1
ATOM 647 O O . LEU A 1 89 ? 6.977 -8.967 -7.272 1.00 86.19 89 LEU A O 1
ATOM 651 N N . PRO A 1 90 ? 7.615 -7.314 -5.877 1.00 89.06 90 PRO A N 1
ATOM 652 C CA . PRO A 1 90 ? 6.756 -7.747 -4.787 1.00 89.06 90 PRO A CA 1
ATOM 653 C C . PRO A 1 90 ? 5.279 -7.657 -5.183 1.00 89.06 90 PRO A C 1
ATOM 655 O O . PRO A 1 90 ? 4.815 -6.651 -5.724 1.00 89.06 90 PRO A O 1
ATOM 658 N N . SER A 1 91 ? 4.537 -8.727 -4.910 1.00 88.62 91 SER A N 1
ATOM 659 C CA . SER A 1 91 ? 3.145 -8.905 -5.345 1.00 88.62 91 SER A CA 1
ATOM 660 C C . SER A 1 91 ? 2.187 -9.208 -4.197 1.00 88.62 91 SER A C 1
ATOM 662 O O . SER A 1 91 ? 0.984 -8.987 -4.333 1.00 88.62 91 SER A O 1
ATOM 664 N N . ALA A 1 92 ? 2.708 -9.663 -3.056 1.00 91.69 92 ALA A N 1
ATOM 665 C CA . ALA A 1 92 ? 1.915 -10.022 -1.893 1.00 91.69 92 ALA A CA 1
ATOM 666 C C . ALA A 1 92 ? 2.441 -9.342 -0.629 1.00 91.69 92 ALA A C 1
ATOM 668 O O . ALA A 1 92 ? 3.646 -9.179 -0.440 1.00 91.69 92 ALA A O 1
ATOM 669 N N . ILE A 1 93 ? 1.514 -8.985 0.257 1.00 95.00 93 ILE A N 1
ATOM 670 C CA . ILE A 1 93 ? 1.790 -8.452 1.588 1.00 95.00 93 ILE A CA 1
ATOM 671 C C . ILE A 1 93 ? 0.811 -9.070 2.584 1.00 95.00 93 ILE A C 1
ATOM 673 O O . ILE A 1 93 ? -0.378 -9.195 2.291 1.00 95.00 93 ILE A O 1
ATOM 677 N N . THR A 1 94 ? 1.299 -9.474 3.754 1.00 96.06 94 THR A N 1
ATOM 678 C CA . THR A 1 94 ? 0.449 -9.970 4.842 1.00 96.06 94 THR A CA 1
ATOM 679 C C . THR A 1 94 ? 1.095 -9.759 6.203 1.00 96.06 94 THR A C 1
ATOM 681 O O . THR A 1 94 ? 2.319 -9.690 6.324 1.00 96.06 94 THR A O 1
ATOM 684 N N . THR A 1 95 ? 0.270 -9.702 7.242 1.00 96.50 95 THR A N 1
ATOM 685 C CA . THR A 1 95 ? 0.730 -9.674 8.631 1.00 96.50 95 THR A CA 1
ATOM 686 C C . THR A 1 95 ? 0.700 -11.077 9.208 1.00 96.50 95 THR A C 1
ATOM 688 O O . THR A 1 95 ? -0.317 -11.769 9.177 1.00 96.50 95 THR A O 1
ATOM 691 N N . ARG A 1 96 ? 1.837 -11.510 9.744 1.00 95.94 96 ARG A N 1
ATOM 692 C CA . ARG A 1 96 ? 1.989 -12.786 10.442 1.00 95.94 96 ARG A CA 1
ATOM 693 C C . ARG A 1 96 ? 1.367 -12.716 11.835 1.00 95.94 96 ARG A C 1
ATOM 695 O O . ARG A 1 96 ? 1.204 -11.649 12.416 1.00 95.94 96 ARG A O 1
ATOM 702 N N . ALA A 1 97 ? 1.104 -13.883 12.420 1.00 94.00 97 ALA A N 1
ATOM 703 C CA . ALA A 1 97 ? 0.545 -13.997 13.769 1.00 94.00 97 ALA A CA 1
ATOM 704 C C . ALA A 1 97 ? 1.432 -13.389 14.878 1.00 94.00 97 ALA A C 1
ATOM 706 O O . ALA A 1 97 ? 0.933 -13.068 15.952 1.00 94.00 97 ALA A O 1
ATOM 707 N N . ASP A 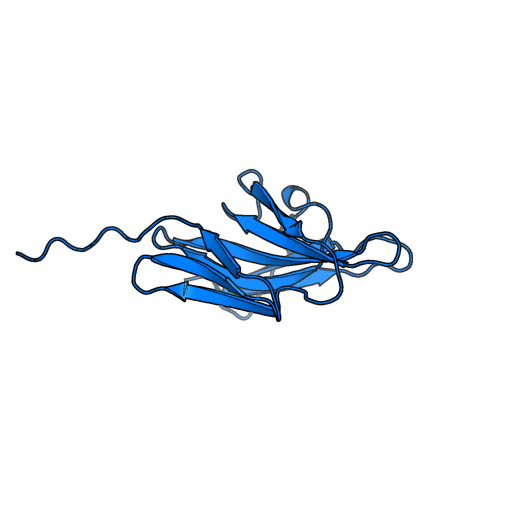1 98 ? 2.739 -13.223 14.640 1.00 92.38 98 ASP A N 1
ATOM 708 C CA . ASP A 1 98 ? 3.648 -12.522 15.558 1.00 92.38 98 ASP A CA 1
ATOM 709 C C . ASP A 1 98 ? 3.598 -10.989 15.407 1.00 92.38 98 ASP A C 1
ATOM 711 O O . ASP A 1 98 ? 4.298 -10.285 16.129 1.00 92.38 98 ASP A O 1
ATOM 715 N N . GLY A 1 99 ? 2.765 -10.467 14.503 1.00 94.00 99 GLY A N 1
ATOM 716 C CA . GLY A 1 99 ? 2.594 -9.044 14.207 1.00 94.00 99 GLY A CA 1
ATOM 717 C C . GLY A 1 99 ? 3.580 -8.488 13.180 1.00 94.00 99 GLY A C 1
ATOM 718 O O . GLY A 1 99 ? 3.405 -7.359 12.731 1.00 94.00 99 GLY A O 1
ATOM 719 N N . LYS A 1 100 ? 4.584 -9.263 12.755 1.00 94.94 100 LYS A N 1
ATOM 720 C CA . LYS A 1 100 ? 5.489 -8.826 11.688 1.00 94.94 100 LYS A CA 1
ATOM 721 C C . LYS A 1 100 ? 4.792 -8.872 10.337 1.00 94.94 100 LYS A C 1
ATOM 723 O O . LYS A 1 100 ? 3.982 -9.759 10.070 1.00 94.94 100 LYS A O 1
ATOM 728 N N . VAL A 1 101 ? 5.168 -7.963 9.455 1.00 95.62 101 VAL A N 1
ATOM 729 C CA . VAL A 1 101 ? 4.707 -7.927 8.071 1.00 95.62 101 VAL A CA 1
ATOM 730 C C . VAL A 1 101 ? 5.694 -8.671 7.183 1.00 95.62 101 VAL A C 1
ATOM 732 O O . VAL A 1 101 ? 6.908 -8.513 7.313 1.00 95.62 101 VAL A O 1
ATOM 735 N N . VAL A 1 102 ? 5.153 -9.484 6.281 1.00 94.44 102 VAL A N 1
ATOM 736 C CA . VAL A 1 102 ? 5.885 -10.126 5.191 1.00 94.44 102 VAL A CA 1
ATOM 737 C C . VAL A 1 102 ? 5.427 -9.532 3.878 1.00 94.44 102 VAL A C 1
ATOM 739 O O . VAL A 1 102 ? 4.226 -9.467 3.612 1.00 94.44 102 VAL A O 1
ATOM 742 N N . ILE A 1 103 ? 6.395 -9.155 3.053 1.00 93.88 103 ILE A N 1
ATOM 743 C CA . ILE A 1 103 ? 6.197 -8.790 1.656 1.00 93.88 103 ILE A CA 1
ATOM 744 C C . ILE A 1 103 ? 6.968 -9.795 0.809 1.00 93.88 103 ILE A C 1
ATOM 746 O O . ILE A 1 103 ? 8.143 -10.047 1.072 1.00 93.88 103 ILE A O 1
ATOM 750 N N . ALA A 1 104 ? 6.307 -10.366 -0.193 1.00 89.12 104 ALA A N 1
ATOM 751 C CA . ALA A 1 104 ? 6.896 -11.362 -1.076 1.00 89.12 104 ALA A CA 1
ATOM 752 C C . ALA A 1 104 ? 6.733 -10.965 -2.548 1.00 89.12 104 ALA A C 1
ATOM 754 O O . ALA A 1 104 ? 5.655 -10.540 -2.982 1.00 89.12 104 ALA A O 1
ATOM 755 N N . GLY A 1 105 ? 7.816 -11.120 -3.304 1.00 79.06 105 GLY A N 1
ATOM 756 C CA . GLY A 1 105 ? 7.846 -11.128 -4.765 1.00 79.06 105 GLY A CA 1
ATOM 757 C C . GLY A 1 105 ? 8.165 -12.518 -5.299 1.00 79.06 105 GLY A C 1
ATOM 758 O O . GLY A 1 105 ? 8.287 -13.475 -4.537 1.00 79.06 105 GLY A O 1
ATOM 759 N N . SER A 1 106 ? 8.314 -12.632 -6.618 1.00 72.56 106 SER A N 1
ATOM 760 C CA . SER A 1 106 ? 8.650 -13.916 -7.249 1.00 72.56 106 SER A CA 1
ATOM 761 C C . SER A 1 106 ? 10.012 -14.458 -6.800 1.00 72.56 106 SER A C 1
ATOM 763 O O . SER A 1 106 ? 10.175 -15.671 -6.743 1.00 72.56 106 SER A O 1
ATOM 765 N N . ASN A 1 107 ? 10.963 -13.576 -6.464 1.00 71.75 107 ASN A N 1
ATOM 766 C CA . ASN A 1 107 ? 12.321 -13.947 -6.048 1.00 71.75 107 ASN A CA 1
ATOM 767 C C . ASN A 1 107 ? 12.811 -13.225 -4.778 1.00 71.75 107 ASN A C 1
ATOM 769 O O . ASN A 1 107 ? 13.914 -13.503 -4.318 1.00 71.75 107 ASN A O 1
ATOM 773 N N . ASP A 1 108 ? 11.992 -12.348 -4.190 1.00 70.25 108 ASP A N 1
ATOM 774 C CA . ASP A 1 108 ? 12.395 -11.475 -3.085 1.00 70.25 108 ASP A CA 1
ATOM 775 C C . ASP A 1 108 ? 11.471 -11.633 -1.873 1.00 70.25 108 ASP A C 1
ATOM 777 O O . ASP A 1 108 ? 10.261 -11.840 -2.005 1.00 70.25 108 ASP A O 1
ATOM 781 N N . LEU A 1 109 ? 12.045 -11.505 -0.675 1.00 79.19 109 LEU A N 1
ATOM 782 C CA . LEU A 1 109 ? 11.330 -11.572 0.597 1.00 79.19 109 LEU A CA 1
ATOM 783 C C . LEU A 1 109 ? 11.792 -10.442 1.514 1.00 79.19 109 LEU A C 1
ATOM 785 O O . LEU A 1 109 ? 12.974 -10.331 1.834 1.00 79.19 109 LEU A O 1
ATOM 789 N N . TRP A 1 110 ? 10.838 -9.660 2.007 1.00 86.00 110 TRP A N 1
ATOM 790 C CA . TRP A 1 110 ? 11.070 -8.651 3.032 1.00 86.00 110 TRP A CA 1
ATOM 791 C C . TRP A 1 110 ? 10.248 -8.961 4.283 1.00 86.00 110 TRP A C 1
ATOM 793 O O . TRP A 1 110 ? 9.083 -9.361 4.200 1.00 86.00 110 TRP A O 1
ATOM 803 N N . VAL A 1 111 ? 10.860 -8.766 5.454 1.00 86.12 111 VAL A N 1
ATOM 804 C CA . VAL A 1 111 ? 10.216 -8.949 6.759 1.00 86.12 111 VAL A CA 1
ATOM 805 C C . VAL A 1 111 ? 10.525 -7.748 7.643 1.00 86.12 111 VAL A C 1
ATOM 807 O O . VAL A 1 111 ? 11.689 -7.463 7.916 1.00 86.12 111 VAL A O 1
ATOM 810 N N . GLY A 1 112 ? 9.486 -7.089 8.147 1.00 84.19 112 GLY A N 1
ATOM 811 C CA . GLY A 1 112 ? 9.621 -5.935 9.035 1.00 84.19 112 GLY A CA 1
ATOM 812 C C . GLY A 1 112 ? 8.349 -5.659 9.832 1.00 84.19 112 GLY A C 1
ATOM 813 O O . GLY A 1 112 ? 7.503 -6.539 9.985 1.00 84.19 112 GLY A O 1
ATOM 814 N N . GLY A 1 113 ? 8.219 -4.444 10.364 1.00 78.56 113 GLY A N 1
ATOM 815 C CA . GLY A 1 113 ? 7.098 -4.049 11.221 1.00 78.56 113 GLY A CA 1
ATOM 816 C C . GLY A 1 113 ? 7.241 -4.487 12.681 1.00 78.56 113 GLY A C 1
ATOM 817 O O . GLY A 1 113 ? 8.120 -5.273 13.053 1.00 78.56 113 GLY A O 1
ATOM 818 N N . THR A 1 114 ? 6.367 -3.944 13.522 1.00 84.94 114 THR A N 1
ATOM 819 C CA . THR A 1 114 ? 6.402 -4.163 14.968 1.00 84.94 114 THR A CA 1
ATOM 820 C C . THR A 1 114 ? 5.708 -5.467 15.332 1.00 84.94 114 THR A C 1
ATOM 822 O O . THR A 1 114 ? 4.557 -5.701 14.964 1.00 84.94 114 THR A O 1
ATOM 825 N N . SER A 1 115 ? 6.385 -6.315 16.105 1.00 78.12 115 SER A N 1
ATOM 826 C CA . SER A 1 115 ? 5.756 -7.512 16.659 1.00 78.12 115 SER A CA 1
ATOM 827 C C . SER A 1 115 ? 4.598 -7.140 17.589 1.00 78.12 115 SER A C 1
ATOM 829 O O . SER A 1 115 ? 4.701 -6.215 18.397 1.00 78.12 115 SER A O 1
ATOM 831 N N . GLY A 1 116 ? 3.514 -7.909 17.535 1.00 68.31 116 GLY A N 1
ATOM 832 C CA . GLY A 1 116 ? 2.410 -7.774 18.476 1.00 68.31 116 GLY A CA 1
ATOM 833 C C . GLY A 1 116 ? 2.884 -8.117 19.886 1.00 68.31 116 GLY A C 1
ATOM 834 O O . GLY A 1 116 ? 3.668 -9.049 20.094 1.00 68.31 116 GLY A O 1
ATOM 835 N N . ARG A 1 117 ? 2.405 -7.374 20.884 1.00 64.19 117 ARG A N 1
ATOM 836 C CA . ARG A 1 117 ? 2.668 -7.710 22.284 1.00 64.19 117 ARG A CA 1
ATOM 837 C C . ARG A 1 117 ? 2.000 -9.063 22.553 1.00 64.19 117 ARG A C 1
ATOM 839 O O . ARG A 1 117 ? 0.774 -9.145 22.546 1.00 64.19 117 ARG A O 1
ATOM 846 N N . ARG A 1 118 ? 2.781 -10.136 22.753 1.00 56.50 118 ARG A N 1
ATOM 847 C CA . ARG A 1 118 ? 2.221 -11.420 23.208 1.00 56.50 118 ARG A CA 1
ATOM 848 C C . ARG A 1 118 ? 1.416 -11.132 24.470 1.00 56.50 118 ARG A C 1
ATOM 850 O O . ARG A 1 118 ? 1.975 -10.607 25.432 1.00 56.50 118 ARG A O 1
ATOM 857 N N . ALA A 1 119 ? 0.128 -11.469 24.470 1.00 52.00 119 ALA A N 1
ATOM 858 C CA . ALA A 1 119 ? -0.618 -11.549 25.712 1.00 52.00 119 ALA A CA 1
ATOM 859 C C . ALA A 1 119 ? 0.124 -12.558 26.596 1.00 52.00 119 ALA A C 1
ATOM 861 O O . ALA A 1 119 ? 0.197 -13.743 26.268 1.00 52.00 119 ALA A O 1
ATOM 862 N N . SER A 1 120 ? 0.764 -12.080 27.662 1.00 52.19 120 SER A N 1
ATOM 863 C CA . SER A 1 120 ? 1.292 -12.953 28.700 1.00 52.19 120 SER A CA 1
ATOM 864 C C . SER A 1 120 ? 0.083 -13.639 29.327 1.00 52.19 120 SER A C 1
ATOM 866 O O . SER A 1 120 ? -0.676 -12.998 30.057 1.00 52.19 120 SER A O 1
ATOM 868 N N . GLY A 1 121 ? -0.144 -14.900 28.960 1.00 51.78 121 GLY A N 1
ATOM 869 C CA . GLY A 1 121 ? -1.157 -15.734 29.593 1.00 51.78 121 GLY A CA 1
ATOM 870 C C . GLY A 1 121 ? -0.896 -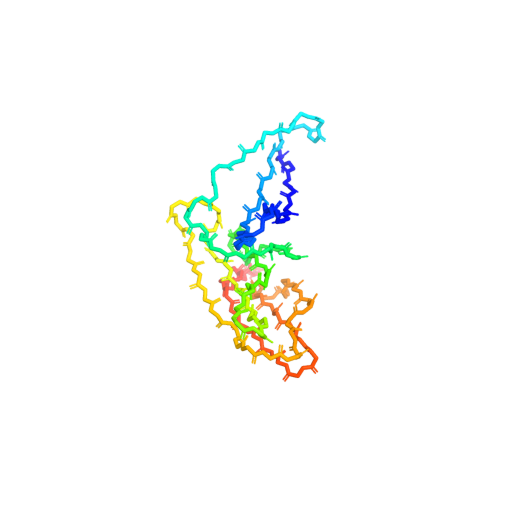15.790 31.095 1.00 51.78 121 GLY A C 1
ATOM 871 O O . GLY A 1 121 ? 0.248 -15.983 31.509 1.00 51.78 121 GLY A O 1
ATOM 872 N N . ARG A 1 122 ? -1.948 -15.539 31.875 1.00 42.69 122 ARG A N 1
ATOM 873 C CA . ARG A 1 122 ? -2.018 -15.916 33.288 1.00 42.69 122 ARG A CA 1
ATOM 874 C C . ARG A 1 122 ? -2.326 -17.400 33.395 1.00 42.69 122 ARG A C 1
ATOM 876 O O . ARG A 1 122 ? -3.067 -17.886 32.512 1.00 42.69 122 ARG A O 1
#

Foldseek 3Di:
DKDKDWWWDDDPPDFIFIWMWIGPVVPDIDTDDQVLVPGWIWQDWDAFLVRWIKTWTWTDDDVKIWIKIWTRHRDNRIDMDTQDIDDFYFRDWDADPQRWIWTDTPPGIDIGGDGHDPPPDD